Protein AF-A0A355H308-F1 (afdb_monomer)

Solvent-accessible surface area (backbone atoms only — not comparable to full-atom values): 5283 Å² total; per-residue (Å²): 135,85,82,48,76,60,31,52,51,46,52,50,52,48,50,52,53,55,50,48,43,69,78,56,54,36,30,26,36,67,56,98,89,43,79,44,83,49,45,63,50,78,82,72,58,88,59,82,98,53,86,90,53,99,55,59,41,75,34,61,69,60,49,52,52,47,50,54,51,50,49,53,53,41,51,52,53,34,56,72,51,56,72,83,80,85,120

Nearest PDB structures (foldseek):
  8vb4-assembly1_A  TM=3.472E-01  e=3.906E+00  Pectobacterium phage PhiM1

Radius of gyration: 18.14 Å; Cα contacts (8 Å, |Δi|>4): 68; chains: 1; bounding box: 46×33×46 Å

Mean predicted aligned error: 7.86 Å

Sequence (87 aa):
MRINGKQKIVLIIVAMIILSMLLFPPLVFRKAGVYFDCGYDFLFYIRKGNYPFPSCMVNESQLFIQWIGVLILGCLAFFLTSDKRDK

pLDDT: mean 83.16, std 15.43, range [42.03, 97.69]

Foldseek 3Di:
DDQDPQLVVLVVVLVVVLVCCVVQPFKWADDPNDIDGPGRVVVVPPDPDDPPGPGIDGPPVVSVVVNVVSVVVSVVSSVVPPDPPPD

Secondary structure (DSSP, 8-state):
-PPPHHHHHHHHHHHHHHHHHHHS--EEEEETTEEEEEETHHHH---TT--S-TTEEE-HHHHHHHHHHHHHHHHHHHHHT------

Structure (mmCIF, N/CA/C/O backbone):
data_AF-A0A355H308-F1
#
_entry.id   AF-A0A355H308-F1
#
loop_
_atom_site.group_PDB
_atom_si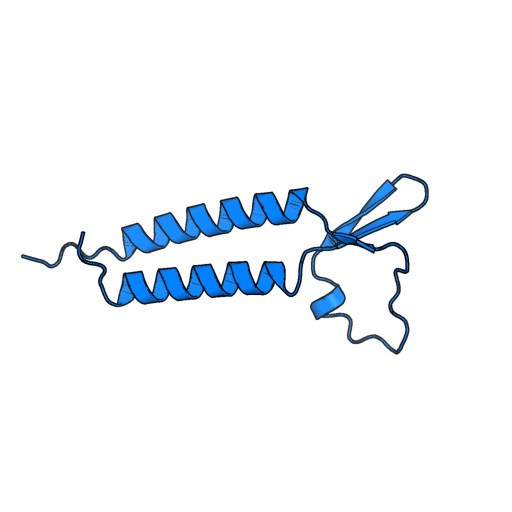te.id
_atom_site.type_symbol
_atom_site.label_atom_id
_atom_site.label_alt_id
_atom_site.label_comp_id
_atom_site.label_asym_id
_atom_site.label_entity_id
_atom_site.label_seq_id
_atom_site.pdbx_PDB_ins_code
_atom_site.Cartn_x
_atom_site.Cartn_y
_atom_site.Cartn_z
_atom_site.occupancy
_atom_site.B_iso_or_equiv
_atom_site.auth_seq_id
_atom_site.auth_comp_id
_atom_site.auth_asym_id
_atom_site.auth_atom_id
_atom_site.pdbx_PDB_model_num
ATOM 1 N N . MET A 1 1 ? -12.711 12.179 21.369 1.00 62.38 1 MET A N 1
ATOM 2 C CA . MET A 1 1 ? -13.472 11.194 20.567 1.00 62.38 1 MET A CA 1
ATOM 3 C C . MET A 1 1 ? -13.130 9.810 21.101 1.00 62.38 1 MET A C 1
ATOM 5 O O . MET A 1 1 ? -11.952 9.477 21.132 1.00 62.38 1 MET A O 1
ATOM 9 N N . ARG A 1 2 ? -14.099 9.050 21.623 1.00 77.81 2 ARG A N 1
ATOM 10 C CA . ARG A 1 2 ? -13.844 7.694 22.133 1.00 77.81 2 ARG A CA 1
ATOM 11 C C . ARG A 1 2 ? -13.864 6.731 20.947 1.00 77.81 2 ARG A C 1
ATOM 13 O O . ARG A 1 2 ? -14.884 6.620 20.281 1.00 77.81 2 ARG A O 1
ATOM 20 N N . ILE A 1 3 ? -12.736 6.082 20.667 1.00 83.31 3 ILE A N 1
ATOM 21 C CA . ILE A 1 3 ? -12.633 5.103 19.577 1.00 83.31 3 ILE A CA 1
ATOM 22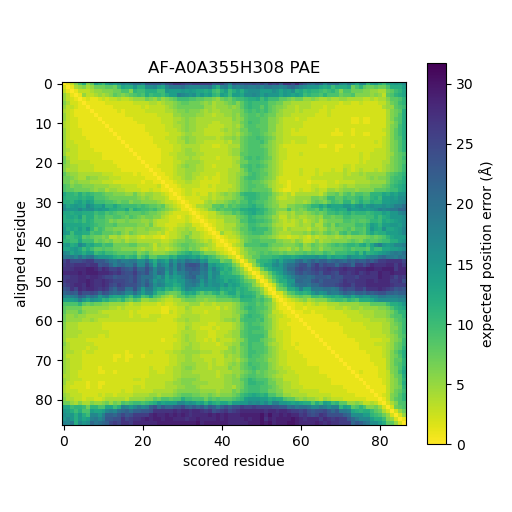 C C . ILE A 1 3 ? -13.461 3.876 19.957 1.00 83.31 3 ILE A C 1
ATOM 24 O O . ILE A 1 3 ? -13.229 3.269 21.006 1.00 83.31 3 ILE A O 1
ATOM 28 N N . ASN A 1 4 ? -14.429 3.515 19.117 1.00 88.69 4 ASN A N 1
ATOM 29 C CA . ASN A 1 4 ? -15.237 2.316 19.329 1.00 88.69 4 ASN A CA 1
ATOM 30 C C . ASN A 1 4 ? -14.537 1.054 18.777 1.00 88.69 4 ASN A C 1
ATOM 32 O O . ASN A 1 4 ? -13.537 1.126 18.058 1.00 88.69 4 ASN A O 1
ATOM 36 N N . GLY A 1 5 ? -15.057 -0.132 19.111 1.00 90.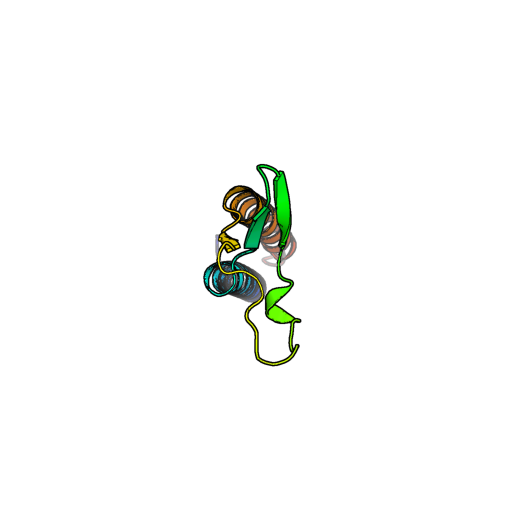75 5 GLY A N 1
ATOM 37 C CA . GLY A 1 5 ? -14.444 -1.399 18.693 1.00 90.75 5 GLY A CA 1
ATOM 38 C C . GLY A 1 5 ? -14.320 -1.553 17.171 1.00 90.75 5 GLY A C 1
ATOM 39 O O . GLY A 1 5 ? -13.305 -2.049 16.688 1.00 90.75 5 GLY A O 1
ATOM 40 N N . LYS A 1 6 ? -15.303 -1.063 16.405 1.00 91.00 6 LYS A N 1
ATOM 41 C CA . LYS A 1 6 ? -15.300 -1.130 14.934 1.00 91.00 6 LYS A CA 1
ATOM 42 C C . LYS A 1 6 ? -14.246 -0.199 14.335 1.00 91.00 6 LYS A C 1
ATOM 44 O O . LYS A 1 6 ? -13.493 -0.614 13.463 1.00 91.00 6 LYS A O 1
ATOM 49 N N . GLN A 1 7 ? -14.123 1.014 14.862 1.00 92.88 7 GLN A N 1
ATOM 50 C CA . GLN A 1 7 ? -13.092 1.974 14.472 1.00 92.88 7 GLN A CA 1
ATOM 51 C C . GLN A 1 7 ? -11.677 1.457 14.754 1.00 92.88 7 GLN A C 1
ATOM 53 O O . GLN A 1 7 ? -10.783 1.628 13.927 1.00 92.88 7 GLN A O 1
ATOM 58 N N . LYS A 1 8 ? -11.475 0.765 15.884 1.00 94.25 8 LYS A N 1
ATOM 59 C CA . LYS A 1 8 ? -10.199 0.099 16.184 1.00 94.25 8 LYS A CA 1
ATOM 60 C C . LYS A 1 8 ? -9.863 -0.969 15.139 1.00 94.25 8 LYS A C 1
ATOM 62 O O . LYS A 1 8 ? -8.722 -1.036 14.696 1.00 94.25 8 LYS A O 1
ATOM 67 N N . ILE A 1 9 ? -10.847 -1.769 14.722 1.00 95.25 9 ILE A N 1
ATOM 68 C CA . ILE A 1 9 ? -10.666 -2.775 13.662 1.00 95.25 9 ILE A CA 1
ATOM 69 C C . ILE A 1 9 ? -10.305 -2.103 12.333 1.00 95.25 9 ILE A C 1
ATOM 71 O O . ILE A 1 9 ? -9.355 -2.538 11.688 1.00 95.25 9 ILE A O 1
ATOM 75 N N . VAL A 1 10 ? -10.993 -1.021 11.951 1.00 95.44 10 VAL A N 1
ATOM 76 C CA . VAL A 1 10 ? -10.671 -0.261 10.728 1.00 95.44 10 VAL A CA 1
ATOM 77 C C . VAL A 1 10 ? -9.218 0.220 10.748 1.00 95.44 10 VAL A C 1
ATOM 79 O O . VAL A 1 10 ? -8.496 0.006 9.778 1.00 95.44 10 VAL A O 1
ATOM 82 N N . LEU A 1 11 ? -8.759 0.797 11.863 1.00 95.94 11 LEU A N 1
ATOM 83 C CA . LEU A 1 11 ? -7.371 1.253 12.004 1.00 95.94 11 LEU A CA 1
ATOM 84 C C . LEU A 1 11 ? -6.360 0.104 11.888 1.00 95.94 11 LEU A C 1
ATOM 86 O O . LEU A 1 11 ? -5.336 0.264 11.227 1.00 95.94 11 LEU A O 1
ATOM 90 N N . ILE A 1 12 ? -6.650 -1.057 12.485 1.00 96.69 12 ILE A N 1
ATOM 91 C CA . ILE A 1 12 ? -5.792 -2.247 12.369 1.00 96.69 12 ILE A CA 1
ATOM 92 C C . ILE A 1 12 ? -5.716 -2.717 10.912 1.00 96.69 12 ILE A C 1
ATOM 94 O O . ILE A 1 12 ? -4.623 -2.992 10.425 1.00 96.69 12 ILE A O 1
ATOM 98 N N . ILE A 1 13 ? -6.845 -2.774 10.200 1.00 97.25 13 ILE A N 1
ATOM 99 C CA . ILE A 1 13 ? -6.879 -3.181 8.787 1.00 97.25 13 ILE A CA 1
ATOM 100 C C . ILE A 1 13 ? -6.055 -2.214 7.929 1.00 97.25 13 ILE A C 1
ATOM 102 O O . ILE A 1 13 ? -5.217 -2.661 7.151 1.00 97.25 13 ILE A O 1
ATOM 106 N N . VAL A 1 14 ? -6.234 -0.901 8.106 1.00 97.31 14 VAL A N 1
ATOM 107 C CA . VAL A 1 14 ? -5.455 0.125 7.390 1.00 97.31 14 VAL A CA 1
ATOM 108 C C . VAL A 1 14 ? -3.956 -0.034 7.658 1.00 97.31 14 VAL A C 1
ATOM 110 O O . VAL A 1 14 ? -3.163 -0.033 6.718 1.00 97.31 14 VAL A O 1
ATOM 113 N N . ALA A 1 15 ? -3.565 -0.236 8.920 1.00 96.81 15 ALA A N 1
ATOM 114 C CA . ALA A 1 15 ? -2.169 -0.453 9.289 1.00 96.81 15 ALA A CA 1
ATOM 115 C C . ALA A 1 15 ? -1.591 -1.728 8.653 1.00 96.81 15 ALA A C 1
ATOM 117 O O . ALA A 1 15 ? -0.473 -1.696 8.141 1.00 96.81 15 ALA A O 1
ATOM 118 N N . MET A 1 16 ? -2.349 -2.831 8.628 1.00 97.69 16 MET A N 1
ATOM 119 C CA . MET A 1 16 ? -1.916 -4.068 7.967 1.00 97.69 16 MET A CA 1
ATOM 120 C C . MET A 1 16 ? -1.757 -3.895 6.454 1.00 97.69 16 MET A C 1
ATOM 122 O O . MET A 1 16 ? -0.794 -4.410 5.889 1.00 97.69 16 MET A O 1
ATOM 126 N N . ILE A 1 17 ? -2.650 -3.146 5.800 1.00 96.44 17 ILE A N 1
ATOM 127 C CA . ILE A 1 17 ? -2.537 -2.855 4.364 1.00 96.44 17 ILE A CA 1
ATOM 128 C C . ILE A 1 17 ? -1.258 -2.054 4.090 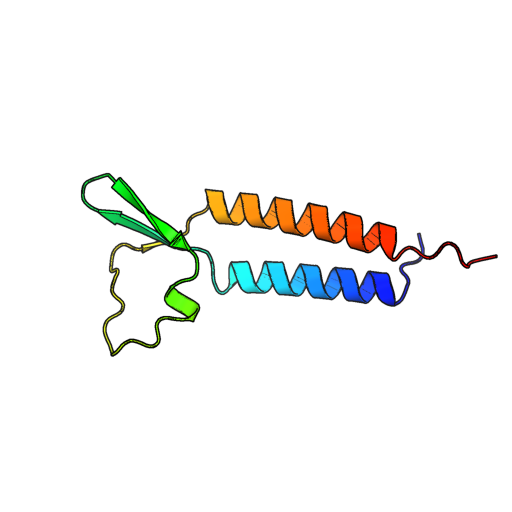1.00 96.44 17 ILE A C 1
ATOM 130 O O . ILE A 1 17 ? -0.460 -2.464 3.249 1.00 96.44 17 ILE A O 1
ATOM 134 N N . ILE A 1 18 ? -1.002 -0.974 4.834 1.00 95.75 18 ILE A N 1
ATOM 135 C CA . ILE A 1 18 ? 0.220 -0.167 4.663 1.00 95.75 18 ILE A CA 1
ATOM 136 C C . ILE A 1 18 ? 1.475 -1.013 4.921 1.00 95.75 18 ILE A C 1
ATOM 138 O O . ILE A 1 18 ? 2.423 -0.963 4.138 1.00 95.75 18 ILE A O 1
ATOM 142 N N . LEU A 1 19 ? 1.470 -1.835 5.975 1.00 96.31 19 LEU A N 1
ATOM 143 C CA . LEU A 1 19 ? 2.581 -2.736 6.282 1.00 96.31 19 LEU A CA 1
ATOM 144 C C . LEU A 1 19 ? 2.827 -3.737 5.146 1.00 96.31 19 LEU A C 1
ATOM 146 O O . LEU A 1 19 ? 3.975 -3.975 4.778 1.00 96.31 19 LEU A O 1
ATOM 150 N N . SER A 1 20 ? 1.764 -4.286 4.552 1.00 93.81 20 SER A N 1
ATOM 151 C CA . SER A 1 20 ? 1.891 -5.197 3.412 1.00 93.81 20 SER A CA 1
ATOM 152 C C . SER A 1 20 ? 2.521 -4.511 2.198 1.00 93.81 20 SER A C 1
ATOM 154 O O . SER A 1 20 ? 3.383 -5.099 1.556 1.00 93.81 20 SER A O 1
ATOM 156 N N . MET A 1 21 ? 2.184 -3.243 1.941 1.00 93.69 21 MET A N 1
ATOM 157 C CA . MET A 1 21 ? 2.774 -2.453 0.857 1.00 93.69 21 MET A CA 1
ATOM 158 C C . MET A 1 21 ? 4.248 -2.110 1.111 1.00 93.69 21 MET A C 1
ATOM 160 O O . MET A 1 21 ? 5.006 -1.963 0.161 1.00 93.69 21 MET A O 1
ATOM 164 N N . LEU A 1 22 ? 4.672 -1.991 2.374 1.00 91.12 22 LEU A N 1
ATOM 165 C CA . LEU A 1 22 ? 6.082 -1.787 2.729 1.00 91.12 22 LEU A CA 1
ATOM 166 C C . LEU A 1 22 ? 6.913 -3.064 2.573 1.00 91.12 22 LEU A C 1
ATOM 168 O O . LEU A 1 22 ? 8.044 -3.004 2.100 1.00 91.12 22 LEU A O 1
ATOM 172 N N . LEU A 1 23 ? 6.360 -4.212 2.972 1.00 91.00 23 LEU A N 1
ATOM 173 C CA . LEU A 1 23 ? 7.025 -5.511 2.827 1.00 91.00 23 LEU A CA 1
ATOM 174 C C . LEU A 1 23 ? 7.079 -5.966 1.366 1.00 91.00 23 LEU A C 1
ATOM 176 O O . LEU A 1 23 ? 8.028 -6.628 0.950 1.00 91.00 23 LEU A O 1
ATOM 180 N N . PHE A 1 24 ? 6.057 -5.603 0.599 1.00 90.19 24 PHE A N 1
ATOM 181 C CA . PHE A 1 24 ? 5.849 -6.032 -0.772 1.00 90.19 24 PHE A CA 1
ATOM 182 C C . PHE A 1 24 ? 5.508 -4.805 -1.630 1.00 90.19 24 PHE A C 1
A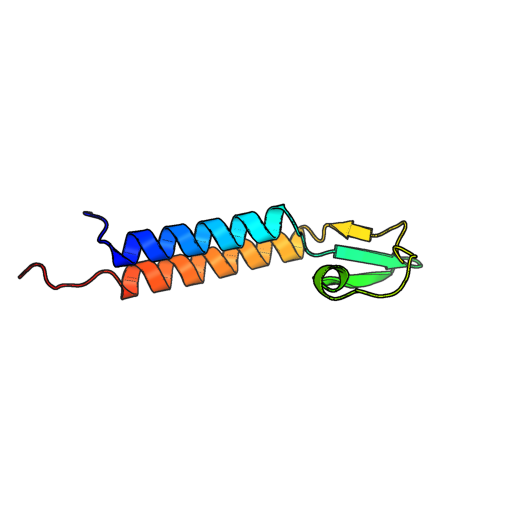TOM 184 O O . PHE A 1 24 ? 4.358 -4.653 -2.023 1.00 90.19 24 PHE A O 1
ATOM 191 N N . PRO A 1 25 ? 6.453 -3.890 -1.899 1.00 90.38 25 PRO A N 1
ATOM 192 C CA . PRO A 1 25 ? 6.158 -2.677 -2.655 1.00 90.38 25 PRO A CA 1
ATOM 193 C C . PRO A 1 25 ? 5.903 -2.972 -4.140 1.00 90.38 25 PRO A C 1
ATOM 195 O O . PRO A 1 25 ? 6.449 -3.942 -4.670 1.00 90.38 25 PRO A O 1
ATOM 198 N N . PRO A 1 26 ? 5.121 -2.129 -4.840 1.00 90.50 26 PRO A N 1
ATOM 199 C CA . PRO A 1 26 ? 4.946 -2.259 -6.278 1.00 90.50 26 PRO A CA 1
ATOM 200 C C . PRO A 1 26 ? 6.276 -2.018 -7.004 1.00 90.50 26 PRO A C 1
ATOM 202 O O . PRO A 1 26 ? 7.041 -1.114 -6.649 1.00 90.50 26 PRO A O 1
ATOM 205 N N . LEU A 1 27 ? 6.551 -2.824 -8.028 1.00 88.56 27 LEU A N 1
ATOM 206 C CA . LEU A 1 27 ? 7.803 -2.787 -8.779 1.00 88.56 27 LEU A CA 1
ATOM 207 C C . LEU A 1 27 ? 7.600 -2.222 -10.187 1.00 88.56 27 LEU A C 1
ATOM 209 O O . LEU A 1 27 ? 6.601 -2.488 -10.849 1.00 88.56 27 LEU A O 1
ATOM 213 N N . VAL A 1 28 ? 8.604 -1.498 -10.669 1.00 88.75 28 VAL A N 1
ATOM 214 C CA . VAL A 1 28 ? 8.723 -1.030 -12.050 1.00 88.75 28 VAL A CA 1
ATOM 215 C C . VAL A 1 28 ? 10.030 -1.547 -12.640 1.00 88.75 28 VAL A C 1
ATOM 217 O O . VAL A 1 28 ? 11.069 -1.558 -11.976 1.00 88.75 28 VAL A O 1
ATOM 220 N N . PHE A 1 29 ? 10.001 -1.966 -13.898 1.00 85.75 29 PHE A N 1
ATOM 221 C CA . PHE A 1 29 ? 11.193 -2.388 -14.625 1.00 85.75 29 PHE A CA 1
ATOM 222 C C . PHE A 1 29 ? 11.518 -1.394 -15.737 1.00 85.75 29 PHE A C 1
ATOM 224 O O . PHE A 1 29 ? 10.646 -0.980 -16.502 1.00 85.75 29 PHE A O 1
ATOM 231 N N . ARG A 1 30 ? 12.795 -1.017 -15.853 1.00 82.56 30 ARG A N 1
ATOM 232 C CA . ARG A 1 30 ? 13.267 -0.113 -16.907 1.00 82.56 30 ARG A CA 1
ATOM 233 C C . ARG A 1 30 ? 13.974 -0.903 -18.003 1.00 82.56 30 ARG A C 1
ATOM 235 O O . ARG A 1 30 ? 15.000 -1.531 -17.751 1.00 82.56 30 ARG A O 1
ATOM 242 N N . LYS A 1 31 ? 13.485 -0.804 -19.242 1.00 82.00 31 LYS A N 1
ATOM 243 C CA . LYS A 1 31 ? 14.125 -1.403 -20.426 1.00 82.00 31 LYS A CA 1
ATOM 244 C C . LYS A 1 31 ? 14.244 -0.374 -21.537 1.00 82.00 31 LYS A C 1
ATOM 246 O O . LYS A 1 31 ? 13.248 0.222 -21.927 1.00 82.00 31 LYS A O 1
ATOM 251 N N . ALA A 1 32 ? 15.462 -0.167 -22.043 1.00 83.81 32 ALA A N 1
ATOM 252 C CA . ALA A 1 32 ? 15.737 0.759 -23.149 1.00 83.81 32 ALA A CA 1
ATOM 253 C C . ALA A 1 32 ? 15.164 2.184 -22.943 1.00 83.81 32 ALA A C 1
ATOM 255 O O . ALA A 1 32 ? 14.711 2.822 -23.884 1.00 83.81 32 ALA A O 1
ATOM 256 N N . GLY A 1 33 ? 15.156 2.680 -21.699 1.00 80.44 33 GLY A N 1
ATOM 257 C CA . GLY A 1 33 ? 14.641 4.015 -21.366 1.00 80.44 33 GLY A CA 1
ATOM 258 C C . GLY A 1 33 ? 13.135 4.089 -21.095 1.00 80.44 33 GLY A C 1
ATOM 259 O O . GLY A 1 33 ? 12.686 5.113 -20.590 1.00 80.44 33 GLY A O 1
ATOM 260 N N . VAL A 1 34 ? 12.383 3.014 -21.338 1.00 82.75 34 VAL A N 1
ATOM 261 C CA . VAL A 1 34 ? 10.942 2.928 -21.063 1.00 82.75 34 VAL A CA 1
ATOM 262 C C . VAL A 1 34 ? 10.704 2.243 -19.716 1.00 82.75 34 VAL A C 1
ATOM 264 O O . VAL A 1 34 ? 11.373 1.259 -19.385 1.00 82.75 34 VAL A O 1
ATOM 267 N N . TYR A 1 35 ? 9.762 2.782 -18.943 1.00 81.62 35 TYR A N 1
ATOM 268 C CA . TYR A 1 35 ? 9.312 2.221 -17.671 1.00 81.62 35 TYR A CA 1
ATOM 269 C C . TYR A 1 35 ? 8.097 1.324 -17.908 1.00 81.62 35 TYR A C 1
ATOM 271 O O . TYR A 1 35 ? 7.106 1.761 -18.490 1.00 81.62 35 TYR A O 1
ATOM 279 N N . PHE A 1 36 ? 8.187 0.079 -17.456 1.00 83.25 36 PHE A N 1
ATOM 280 C CA . PHE A 1 36 ? 7.104 -0.895 -17.489 1.00 83.25 36 PHE A CA 1
ATOM 281 C C . PHE A 1 36 ? 6.654 -1.158 -16.056 1.00 83.25 36 PHE A C 1
ATOM 283 O O . PHE A 1 36 ? 7.452 -1.612 -15.235 1.00 83.25 36 PHE A O 1
ATOM 2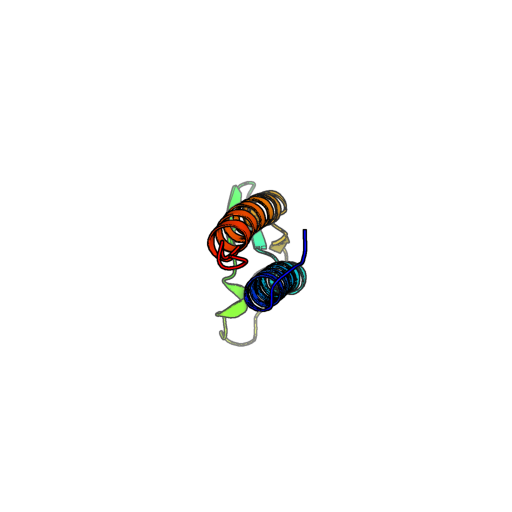90 N N . ASP A 1 37 ? 5.398 -0.835 -15.757 1.00 83.44 37 ASP A N 1
ATOM 291 C CA . ASP A 1 37 ? 4.799 -1.116 -14.455 1.00 83.44 37 ASP A CA 1
ATOM 292 C C . ASP A 1 37 ? 4.549 -2.625 -14.327 1.00 83.44 37 ASP A C 1
ATOM 294 O O . ASP A 1 37 ? 3.872 -3.222 -15.167 1.00 83.44 37 ASP A O 1
ATOM 298 N N . CYS A 1 38 ? 5.142 -3.237 -13.305 1.00 81.12 38 CYS A N 1
ATOM 299 C CA . CYS A 1 38 ? 4.958 -4.646 -12.968 1.00 81.12 38 CYS A CA 1
ATOM 300 C C . CYS A 1 38 ? 4.082 -4.818 -11.717 1.00 81.12 38 CYS A C 1
ATOM 302 O O . CYS A 1 38 ? 3.745 -5.947 -11.360 1.00 81.12 38 CYS A O 1
ATOM 304 N N . GLY A 1 39 ? 3.738 -3.725 -11.023 1.00 83.31 39 GLY A N 1
ATOM 305 C CA . GLY A 1 39 ? 2.931 -3.719 -9.811 1.00 83.31 39 GLY A CA 1
ATOM 306 C C . GLY A 1 39 ? 3.332 -4.813 -8.822 1.00 83.31 39 GLY A C 1
ATOM 307 O O . GLY A 1 39 ? 4.455 -4.849 -8.320 1.00 83.31 39 GLY A O 1
ATOM 308 N N . TYR A 1 40 ? 2.389 -5.716 -8.561 1.00 84.62 40 TYR A N 1
ATOM 309 C CA . TYR A 1 40 ? 2.500 -6.809 -7.596 1.00 84.62 40 TYR A CA 1
ATOM 310 C C . TYR A 1 40 ? 2.737 -8.177 -8.237 1.00 84.62 40 TYR A C 1
ATOM 312 O O . TYR A 1 40 ? 2.535 -9.200 -7.581 1.00 84.62 40 TYR A O 1
ATOM 320 N N . ASP A 1 41 ? 3.164 -8.226 -9.499 1.00 77.69 41 ASP A N 1
ATOM 321 C CA . ASP A 1 41 ? 3.307 -9.491 -10.224 1.00 77.69 41 ASP A CA 1
ATOM 322 C C . ASP A 1 41 ? 4.200 -10.492 -9.476 1.00 77.69 41 ASP A C 1
ATOM 324 O O . ASP A 1 41 ? 3.923 -11.689 -9.492 1.00 77.69 41 ASP A O 1
ATOM 328 N N . PHE A 1 42 ? 5.199 -10.021 -8.720 1.00 74.56 42 PHE A N 1
ATOM 329 C CA . PHE A 1 42 ? 6.070 -10.867 -7.897 1.00 74.56 42 PHE A CA 1
ATOM 330 C C . PHE A 1 42 ? 5.337 -11.678 -6.808 1.00 74.56 42 PHE A C 1
ATOM 332 O O . PHE A 1 42 ? 5.844 -12.730 -6.424 1.00 74.56 42 PHE A O 1
ATOM 339 N N . LEU A 1 43 ? 4.164 -11.244 -6.322 1.00 76.31 43 LEU A N 1
ATOM 340 C CA . LEU A 1 43 ? 3.364 -12.002 -5.342 1.00 76.31 43 LEU A CA 1
ATOM 341 C C . LEU A 1 43 ? 2.741 -13.259 -5.962 1.00 76.31 43 LEU A C 1
ATOM 343 O O . LEU A 1 43 ? 2.563 -14.264 -5.277 1.00 76.31 43 LEU A O 1
ATOM 347 N N . PHE A 1 44 ? 2.425 -13.211 -7.257 1.00 71.94 44 PHE A N 1
ATOM 348 C CA . PHE A 1 44 ? 1.754 -14.297 -7.977 1.00 71.94 44 PHE A CA 1
ATOM 349 C C . PHE A 1 44 ? 2.687 -15.042 -8.940 1.00 71.94 44 PHE A C 1
ATOM 351 O O . PHE A 1 44 ? 2.312 -16.076 -9.499 1.00 71.94 44 PHE A O 1
ATOM 358 N N . TYR A 1 45 ? 3.926 -14.570 -9.108 1.00 67.94 45 TYR A N 1
ATOM 359 C CA . TYR A 1 45 ? 4.920 -15.191 -9.976 1.00 67.94 45 TYR A CA 1
ATOM 360 C C . TYR A 1 45 ? 5.597 -16.400 -9.311 1.00 67.94 45 TYR A C 1
ATOM 362 O O . TYR A 1 45 ? 6.796 -16.415 -9.038 1.00 67.94 45 TYR A O 1
ATOM 370 N N . ILE A 1 46 ? 4.846 -17.487 -9.122 1.00 51.75 46 ILE A N 1
ATOM 371 C CA . ILE A 1 46 ? 5.406 -18.825 -8.873 1.00 51.75 46 ILE A CA 1
ATOM 372 C C . ILE A 1 46 ? 5.848 -19.407 -10.229 1.00 51.75 46 ILE A C 1
ATOM 374 O O . ILE A 1 46 ? 5.284 -20.376 -10.738 1.00 51.75 46 ILE A O 1
ATOM 378 N N . ARG A 1 47 ? 6.833 -18.794 -10.897 1.00 48.09 47 ARG A N 1
ATOM 379 C CA . ARG A 1 47 ? 7.408 -19.340 -12.141 1.00 48.09 47 ARG A CA 1
ATOM 380 C C . ARG A 1 47 ? 8.918 -19.510 -12.010 1.00 48.09 47 ARG A C 1
ATOM 382 O O . ARG A 1 47 ? 9.694 -18.608 -12.284 1.00 48.09 47 ARG A O 1
ATOM 389 N N . LYS A 1 48 ? 9.285 -20.734 -11.609 1.00 46.00 48 LYS A N 1
ATOM 390 C CA . LYS A 1 48 ? 10.535 -21.454 -11.914 1.00 46.00 48 LYS A CA 1
ATOM 391 C C . LYS A 1 48 ? 11.816 -20.602 -11.917 1.00 46.00 48 LYS A C 1
ATOM 393 O O . LYS A 1 48 ? 12.301 -20.221 -12.975 1.00 46.00 48 LYS A O 1
ATOM 398 N N . GLY A 1 49 ? 12.411 -20.416 -10.739 1.00 48.62 49 GLY A N 1
ATOM 399 C CA . GLY A 1 49 ? 13.872 -20.345 -10.566 1.00 48.62 49 GLY A CA 1
ATOM 400 C C . GLY A 1 49 ? 14.630 -19.148 -11.148 1.00 48.62 49 GLY A C 1
ATOM 401 O O . GLY A 1 49 ? 15.824 -19.048 -10.902 1.00 48.62 49 GLY A O 1
ATOM 402 N N . ASN A 1 50 ? 13.977 -18.231 -11.859 1.00 46.47 50 ASN A N 1
ATOM 403 C CA . ASN A 1 50 ? 14.599 -17.027 -12.394 1.00 46.47 50 ASN A CA 1
ATOM 404 C C . ASN A 1 50 ? 13.800 -15.818 -11.910 1.00 46.47 50 ASN A C 1
ATOM 406 O O . ASN A 1 50 ? 12.720 -15.546 -12.430 1.00 46.47 50 ASN A O 1
ATOM 410 N N . TYR A 1 51 ? 14.327 -15.088 -10.925 1.00 48.59 51 TYR A N 1
ATOM 411 C CA . TYR A 1 51 ? 13.904 -13.707 -10.686 1.00 48.59 51 TYR A CA 1
ATOM 412 C C . TYR A 1 51 ? 14.089 -12.946 -12.013 1.00 48.59 51 TYR A C 1
ATOM 414 O O . TYR A 1 51 ? 15.236 -12.787 -12.435 1.00 48.59 51 TYR A O 1
ATOM 422 N N . PRO A 1 52 ? 13.029 -12.513 -12.729 1.00 51.62 52 PRO A N 1
ATOM 423 C CA . PRO A 1 52 ? 13.199 -12.132 -14.132 1.00 51.62 52 PRO A CA 1
ATOM 424 C C . PRO A 1 52 ? 13.826 -10.750 -14.330 1.00 51.62 52 PRO A C 1
ATOM 426 O O . PRO A 1 52 ? 14.014 -10.323 -15.466 1.00 51.62 52 PRO A O 1
ATOM 429 N N . PHE A 1 53 ? 14.136 -10.020 -13.260 1.00 59.16 53 PHE A N 1
ATOM 430 C CA . PHE A 1 53 ? 14.390 -8.593 -13.380 1.00 59.16 53 PHE A CA 1
ATOM 431 C C . PHE A 1 53 ? 15.557 -8.144 -12.498 1.00 59.16 53 PHE A C 1
ATOM 433 O O . PHE A 1 53 ? 15.337 -7.557 -11.439 1.00 59.16 53 PHE A O 1
ATOM 440 N N . PRO A 1 54 ? 16.814 -8.321 -12.950 1.00 58.72 54 PRO A N 1
ATOM 441 C CA . PRO A 1 54 ? 17.981 -7.698 -12.316 1.00 58.72 54 PRO A CA 1
ATOM 442 C C . PRO A 1 54 ? 17.926 -6.153 -12.304 1.00 58.72 54 PRO A C 1
ATOM 444 O O . PRO A 1 54 ? 18.850 -5.508 -11.823 1.00 58.72 54 PRO A O 1
ATOM 447 N N . SER A 1 55 ? 16.864 -5.535 -12.836 1.00 69.06 55 SER A N 1
ATOM 448 C CA . SER A 1 55 ? 16.666 -4.080 -12.867 1.00 69.06 55 SER A CA 1
ATOM 449 C C . SER A 1 55 ? 15.247 -3.659 -12.462 1.00 69.06 55 SER A C 1
ATOM 451 O O . SER A 1 55 ? 14.729 -2.669 -12.981 1.00 69.06 55 SER A O 1
ATOM 453 N N . CYS A 1 56 ? 14.590 -4.4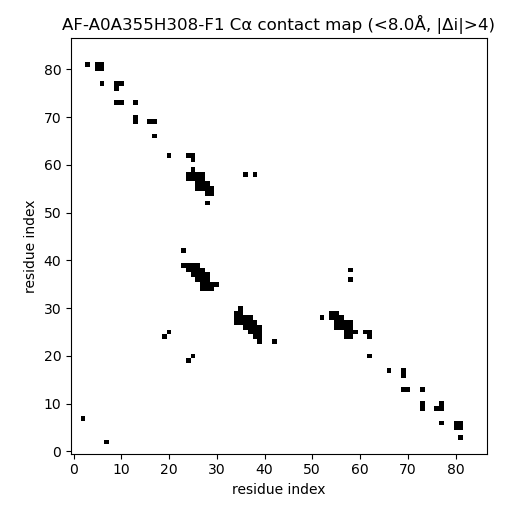19 -11.577 1.00 74.31 56 CYS A N 1
ATOM 454 C CA . CYS A 1 56 ? 13.371 -3.940 -10.921 1.00 74.31 56 CYS A CA 1
ATOM 455 C C . CYS A 1 56 ? 13.716 -2.890 -9.863 1.00 74.31 56 CYS A C 1
ATOM 457 O O . CYS A 1 56 ? 14.615 -3.083 -9.046 1.00 74.31 56 CYS A O 1
ATOM 459 N N . MET A 1 57 ? 12.975 -1.791 -9.877 1.00 84.50 57 MET A N 1
ATOM 460 C CA . MET A 1 57 ? 13.043 -0.707 -8.902 1.00 84.50 57 MET A CA 1
ATOM 461 C C . MET A 1 57 ? 11.672 -0.556 -8.244 1.00 84.50 57 MET A C 1
ATOM 463 O O . MET A 1 57 ? 10.660 -0.956 -8.817 1.00 84.50 57 MET A O 1
ATOM 467 N N . VAL A 1 58 ? 11.622 0.013 -7.042 1.00 88.06 58 VAL A N 1
ATOM 468 C CA . VAL A 1 58 ? 10.345 0.321 -6.389 1.00 88.06 58 VAL A CA 1
ATOM 469 C C . VAL A 1 58 ? 9.665 1.467 -7.134 1.00 88.06 58 VAL A C 1
ATOM 471 O O . VAL A 1 58 ? 10.289 2.492 -7.410 1.00 88.06 58 VAL A O 1
ATOM 474 N N . ASN A 1 59 ? 8.379 1.310 -7.447 1.00 91.62 59 ASN A N 1
ATOM 475 C CA . ASN A 1 59 ? 7.576 2.399 -7.984 1.00 91.62 59 ASN A CA 1
ATOM 476 C C . ASN A 1 59 ? 7.078 3.294 -6.841 1.00 91.62 59 ASN A C 1
ATOM 478 O O . ASN A 1 59 ? 5.961 3.145 -6.342 1.00 91.62 59 ASN A O 1
ATOM 482 N N . GLU A 1 60 ? 7.922 4.238 -6.429 1.00 91.62 60 GLU A N 1
ATOM 483 C CA . GLU A 1 60 ? 7.632 5.178 -5.339 1.00 91.62 60 GLU A CA 1
ATOM 484 C C . GLU A 1 60 ? 6.362 6.000 -5.602 1.00 91.62 60 GLU A C 1
ATOM 486 O O . GLU A 1 60 ? 5.562 6.223 -4.693 1.00 91.62 60 GLU A O 1
ATOM 491 N N . SER A 1 61 ? 6.136 6.399 -6.859 1.00 91.81 61 SER A N 1
ATOM 492 C CA . SER A 1 61 ? 4.964 7.192 -7.247 1.00 91.81 61 SER A CA 1
ATOM 493 C C . SER A 1 61 ? 3.655 6.426 -7.040 1.00 91.81 61 SER A C 1
ATOM 495 O O . SER A 1 61 ? 2.701 6.949 -6.463 1.00 91.81 61 SER A O 1
ATOM 497 N N . GLN A 1 62 ? 3.628 5.154 -7.437 1.00 92.38 62 GLN A N 1
ATOM 498 C CA . GLN A 1 62 ? 2.468 4.284 -7.280 1.00 92.38 62 GLN A CA 1
ATOM 499 C C . GLN A 1 62 ? 2.236 3.917 -5.815 1.00 92.38 62 GLN A C 1
ATOM 501 O O . GLN A 1 62 ? 1.094 3.959 -5.359 1.00 92.38 62 GLN A O 1
ATOM 506 N N . LEU A 1 63 ? 3.303 3.624 -5.065 1.00 93.44 63 LEU A N 1
ATOM 507 C CA . LEU A 1 63 ? 3.229 3.351 -3.629 1.00 93.44 63 LEU A CA 1
ATOM 508 C C . LEU A 1 63 ? 2.641 4.547 -2.861 1.00 93.44 63 LEU A C 1
ATOM 510 O O . LEU A 1 63 ? 1.746 4.377 -2.033 1.00 93.44 63 LEU A O 1
ATOM 514 N N . PHE A 1 64 ? 3.079 5.766 -3.186 1.00 95.44 64 PHE A N 1
ATOM 515 C CA . PHE A 1 64 ? 2.562 6.989 -2.572 1.00 95.44 64 PHE A CA 1
ATOM 516 C C . PHE A 1 64 ? 1.075 7.221 -2.882 1.00 95.44 64 PHE A C 1
ATOM 518 O O . PHE A 1 64 ? 0.285 7.498 -1.976 1.00 95.44 64 PHE A O 1
ATOM 525 N N . ILE A 1 65 ? 0.665 7.050 -4.145 1.00 96.06 65 ILE A N 1
ATOM 526 C CA . ILE A 1 65 ? -0.746 7.170 -4.551 1.00 96.06 65 ILE A CA 1
ATOM 527 C C . ILE A 1 65 ? -1.612 6.127 -3.830 1.00 96.06 65 ILE A C 1
ATOM 529 O O . ILE A 1 65 ? -2.701 6.452 -3.351 1.00 96.06 65 ILE A O 1
ATOM 533 N N . GLN A 1 66 ? -1.130 4.889 -3.704 1.00 94.94 66 GLN A N 1
ATOM 534 C CA . GLN A 1 66 ? -1.829 3.827 -2.980 1.00 94.94 66 GLN A CA 1
ATOM 535 C C . GLN A 1 66 ? -2.000 4.158 -1.498 1.00 94.94 66 GLN A C 1
ATOM 537 O O . GLN A 1 66 ? -3.093 3.971 -0.965 1.00 94.94 66 GLN A O 1
ATOM 542 N N . TRP A 1 67 ? -0.973 4.696 -0.835 1.00 96.50 67 TRP A N 1
ATOM 543 C CA . TRP A 1 67 ? -1.089 5.131 0.559 1.00 96.50 67 TRP A CA 1
ATOM 544 C C . TRP A 1 67 ? -2.141 6.219 0.732 1.00 96.50 67 TRP A C 1
ATOM 546 O O . TRP A 1 67 ? -2.977 6.111 1.629 1.00 96.50 67 TRP A O 1
ATOM 556 N N . ILE A 1 68 ? -2.161 7.225 -0.147 1.00 97.69 68 ILE A N 1
ATOM 557 C CA . ILE A 1 68 ? -3.203 8.258 -0.125 1.00 97.69 68 ILE A CA 1
ATOM 558 C C . ILE A 1 68 ? -4.587 7.621 -0.291 1.00 97.69 68 ILE A C 1
ATOM 560 O O . ILE A 1 68 ? -5.488 7.904 0.500 1.00 97.69 68 ILE A O 1
ATOM 564 N N . GLY A 1 69 ? -4.757 6.725 -1.266 1.00 97.19 69 GLY A N 1
ATOM 565 C CA . GLY A 1 69 ? -6.024 6.027 -1.491 1.00 97.19 69 GLY A CA 1
ATOM 566 C C . GLY A 1 69 ? -6.488 5.231 -0.268 1.00 97.19 69 GLY A C 1
ATOM 567 O O . GLY A 1 69 ? -7.636 5.363 0.160 1.00 97.19 69 GLY A O 1
ATOM 568 N N . VAL A 1 70 ? -5.589 4.456 0.344 1.00 97.19 70 VAL A N 1
ATOM 569 C CA . VAL A 1 70 ? -5.875 3.662 1.549 1.00 97.19 70 VAL A CA 1
ATOM 570 C C . VAL A 1 70 ? -6.224 4.556 2.736 1.00 97.19 70 VAL A C 1
ATOM 572 O O . VAL A 1 70 ? -7.161 4.242 3.466 1.00 97.19 70 VAL A O 1
ATOM 575 N N . LEU A 1 71 ? -5.532 5.682 2.923 1.00 97.19 71 LEU A N 1
ATOM 576 C CA . LEU A 1 71 ? -5.840 6.630 3.995 1.00 97.19 71 LEU A CA 1
ATOM 577 C C . LEU A 1 71 ? -7.199 7.303 3.785 1.00 97.19 71 LEU A C 1
ATOM 579 O O . LEU A 1 71 ? -7.967 7.410 4.737 1.00 97.19 71 LEU A O 1
ATOM 583 N N . ILE A 1 72 ? -7.539 7.701 2.556 1.00 97.69 72 ILE A N 1
ATOM 584 C CA . ILE A 1 72 ? -8.854 8.278 2.243 1.00 97.69 72 ILE A CA 1
ATOM 585 C C . ILE A 1 72 ? -9.961 7.259 2.534 1.00 97.69 72 ILE A C 1
ATOM 587 O O . ILE A 1 72 ? -10.901 7.565 3.272 1.00 97.69 72 ILE A O 1
ATOM 591 N N . LEU A 1 73 ? -9.841 6.036 2.010 1.00 97.50 73 LEU A N 1
ATOM 592 C CA . LEU A 1 73 ? -10.824 4.973 2.240 1.00 97.50 73 LEU A CA 1
ATOM 593 C C . LEU A 1 73 ? -10.900 4.571 3.719 1.00 97.50 73 LEU A C 1
ATOM 595 O O . LEU A 1 73 ? -11.993 4.365 4.246 1.00 97.50 73 LEU A O 1
ATOM 599 N N . GLY A 1 74 ? -9.759 4.517 4.403 1.00 96.00 74 GLY A N 1
ATOM 600 C CA . GLY A 1 74 ? -9.658 4.251 5.834 1.00 96.00 74 GLY A CA 1
ATOM 601 C C . GLY A 1 74 ? -10.357 5.317 6.673 1.00 96.00 74 GLY A C 1
ATOM 602 O O . GLY A 1 74 ? -11.149 4.978 7.551 1.00 96.00 74 GLY A O 1
ATOM 603 N N . CYS A 1 75 ? -10.140 6.598 6.364 1.00 95.06 75 CYS A N 1
ATOM 604 C CA . CYS A 1 75 ? -10.841 7.716 6.992 1.00 95.06 75 CYS A CA 1
ATOM 605 C C . CYS A 1 75 ? -12.351 7.632 6.753 1.00 95.06 75 CYS A C 1
ATOM 607 O O . CYS A 1 75 ? -13.125 7.727 7.705 1.00 95.06 75 CYS A O 1
ATOM 609 N N . LEU A 1 76 ? -12.787 7.396 5.511 1.00 95.69 76 LEU A N 1
ATOM 610 C CA . LEU A 1 76 ? -14.208 7.236 5.190 1.00 95.69 76 LEU A CA 1
ATOM 611 C C . LEU A 1 76 ? -14.834 6.083 5.987 1.00 95.69 76 LEU A C 1
ATOM 613 O O . LEU A 1 76 ? -15.855 6.276 6.646 1.00 95.69 76 LEU A O 1
ATOM 617 N N . ALA A 1 77 ? -14.199 4.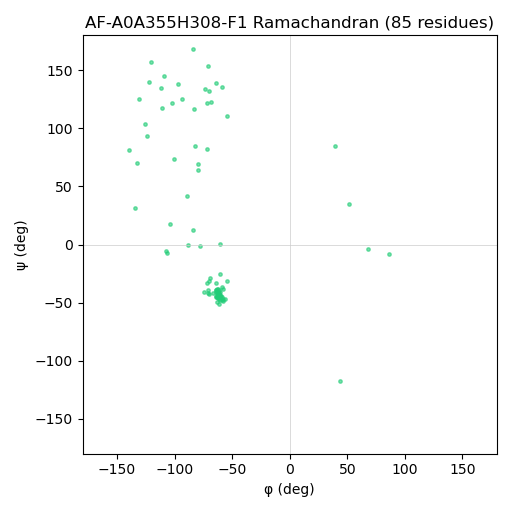909 6.005 1.00 94.06 77 ALA A N 1
ATOM 618 C CA . ALA A 1 77 ? -14.660 3.755 6.776 1.00 94.06 77 ALA A CA 1
ATOM 619 C C . ALA A 1 77 ? -14.681 4.031 8.292 1.00 94.06 77 ALA A C 1
ATOM 621 O O . ALA A 1 77 ? -15.611 3.621 8.993 1.00 94.06 77 ALA A O 1
ATOM 622 N N . PHE A 1 78 ? -13.692 4.762 8.810 1.00 92.94 78 PHE A N 1
ATOM 623 C CA . PHE A 1 78 ? -13.625 5.162 10.215 1.00 92.94 78 PHE A CA 1
ATOM 624 C C . PHE A 1 78 ? -14.789 6.084 10.606 1.00 92.94 78 PHE A C 1
ATOM 626 O O . PHE A 1 78 ? -15.395 5.902 11.667 1.00 92.94 78 PHE A O 1
ATOM 633 N N . PHE A 1 79 ? -15.140 7.045 9.746 1.00 91.62 79 PHE A N 1
ATOM 634 C CA . PHE A 1 79 ? -16.284 7.930 9.974 1.00 91.62 79 PHE A CA 1
ATOM 635 C C . PHE A 1 79 ? -17.621 7.203 9.814 1.00 91.62 79 PHE A C 1
ATOM 637 O O . PHE A 1 79 ? -18.513 7.402 10.635 1.00 91.62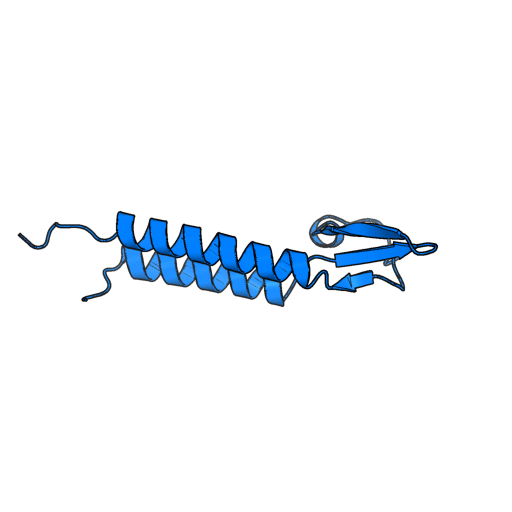 79 PHE A O 1
ATOM 644 N N . LEU A 1 80 ? -17.755 6.307 8.833 1.00 90.94 80 LEU A N 1
ATOM 645 C CA . LEU A 1 80 ? -18.968 5.499 8.642 1.00 90.94 80 LEU A CA 1
ATOM 646 C C . LEU A 1 80 ? -19.235 4.545 9.813 1.00 90.94 80 LEU A C 1
ATOM 648 O O . LEU A 1 80 ? -20.384 4.277 10.156 1.00 90.94 80 LEU A O 1
ATOM 652 N N . THR A 1 81 ? -18.178 4.033 10.443 1.00 89.56 81 THR A N 1
ATOM 653 C CA . THR A 1 81 ? -18.277 3.150 11.617 1.00 89.56 81 THR A CA 1
ATOM 654 C C . THR A 1 81 ? -18.326 3.909 12.943 1.00 89.56 81 THR A C 1
ATOM 656 O O . THR A 1 81 ? -18.455 3.289 14.005 1.00 89.56 81 THR A O 1
ATOM 659 N N . SER A 1 82 ? -18.264 5.242 12.900 1.00 80.44 82 SER A N 1
ATOM 660 C CA . SER A 1 82 ? -18.520 6.113 14.042 1.00 80.44 82 SER A CA 1
ATOM 661 C C . SER A 1 82 ? -20.021 6.102 14.344 1.00 80.44 82 SER A C 1
ATOM 663 O O . SER A 1 82 ? -20.768 6.964 13.890 1.00 80.44 82 SER A O 1
ATOM 665 N N . ASP A 1 83 ? -20.484 5.082 15.068 1.00 67.88 83 ASP A N 1
ATOM 666 C CA . ASP A 1 83 ? -21.889 4.964 15.456 1.00 67.88 83 ASP A CA 1
ATOM 667 C C . ASP A 1 83 ? -22.329 6.188 16.283 1.00 67.88 83 ASP A C 1
ATOM 669 O O . ASP A 1 83 ? -21.621 6.630 17.188 1.00 67.88 83 ASP A O 1
ATOM 673 N N . LYS A 1 84 ? -23.515 6.721 15.965 1.00 60.38 84 LYS A N 1
ATOM 674 C CA . LYS A 1 84 ? -24.219 7.796 16.691 1.00 60.38 84 LYS A CA 1
ATOM 675 C C . LYS A 1 84 ? -25.045 7.255 17.875 1.00 60.38 84 LYS A C 1
ATOM 677 O O . LYS A 1 84 ? -25.875 7.982 18.412 1.00 60.38 84 LYS A O 1
ATOM 682 N N . ARG A 1 85 ? -24.854 5.991 18.271 1.00 57.00 85 ARG A N 1
ATOM 683 C CA . ARG A 1 85 ? -25.577 5.309 19.364 1.00 57.00 85 ARG A CA 1
ATOM 684 C C . ARG A 1 85 ? -24.935 5.461 20.749 1.00 57.00 85 ARG A C 1
ATOM 686 O O . ARG A 1 85 ? -24.933 4.522 21.531 1.00 57.00 85 ARG A O 1
ATOM 693 N N . ASP A 1 86 ? -24.458 6.662 21.057 1.00 54.94 86 ASP A N 1
ATOM 694 C CA . ASP A 1 86 ? -24.480 7.168 22.434 1.00 54.94 86 ASP A CA 1
ATOM 695 C C . ASP A 1 86 ? -25.675 8.138 22.527 1.00 54.94 86 ASP A C 1
ATOM 697 O O . ASP A 1 86 ? -25.522 9.361 22.479 1.00 54.94 86 ASP A O 1
ATOM 701 N N . LYS A 1 87 ? -26.889 7.584 22.545 1.00 42.03 87 LYS A N 1
ATOM 702 C CA . LYS A 1 87 ? -28.098 8.237 23.057 1.00 42.03 87 LYS A CA 1
ATOM 703 C C . LYS A 1 87 ? -28.883 7.213 23.852 1.00 42.03 87 LYS A C 1
ATOM 705 O O . LYS A 1 87 ? -29.115 6.122 23.285 1.00 42.03 87 LYS A O 1
#